Protein AF-A0A2V9JHX6-F1 (afdb_monomer_lite)

pLDDT: mean 89.26, std 12.34, range [39.91, 98.31]

Sequence (165 aa):
MDPQEGGRLARLLVDPLLHQVITFGFHLHSIDLRQHSGVHARAVHALRSTSRDEAGDARGLLGELRAVTRLQQNHEAKAFEAYIVSGASGPGDILSFAWLADLSGIDLTRLMPVPLFESIDSLRNSAEVCRAIWSDESYSRLLDSWGRRQDVMLGYSDSNKDGGM

Foldseek 3Di:
DPPVVVVVCCVVPVVVVVVQCVPCPPLNDADEAEDELVLLVLLVVLVVDPDPVSPVSVVVVLVVLLVVVVCPVVDDLRNYQEYEHPPDQALCSQVSVVVSNVVSVHDCLSYPYAYEQADPNSVVCVVVRVVVNCPDPVNVVSCVSVVVDGHYHYHDDPCDPVPDD

Secondary structure (DSSP, 8-state):
--HHHHHHHIIIIIHHHHHHHHHHTTTSS---EEEEHHHHHHHHHHHHS--TTHHHHHHHHHHHHHHHHHHHHHS-GGG--EEEEET--SHHHHHHHHHHHHHTT--GGGSEEEEEE-SHHHHHHHHHHHHHHHTSHHHHHHHHHTTT----EE----TTTTS--

Structure (mmCIF, N/CA/C/O backbone):
data_AF-A0A2V9JHX6-F1
#
_entry.id   AF-A0A2V9JHX6-F1
#
loop_
_atom_site.group_PDB
_atom_site.id
_atom_site.type_symbol
_atom_site.label_atom_id
_atom_site.label_alt_id
_atom_site.label_comp_id
_atom_site.label_asym_id
_atom_site.label_entity_id
_atom_site.label_seq_id
_atom_site.pdbx_PDB_ins_code
_atom_site.Cartn_x
_atom_site.Cartn_y
_atom_site.Cartn_z
_atom_site.occupancy
_atom_site.B_iso_or_equiv
_atom_site.auth_seq_id
_atom_site.auth_comp_id
_atom_site.auth_asym_id
_atom_site.auth_atom_id
_atom_site.pdbx_PDB_model_num
ATOM 1 N N . MET A 1 1 ? -34.879 4.001 42.481 1.00 57.25 1 MET A N 1
ATOM 2 C CA . MET A 1 1 ? -33.808 4.515 41.607 1.00 57.25 1 MET A CA 1
ATOM 3 C C . MET A 1 1 ? -34.451 4.702 40.249 1.00 57.25 1 MET A C 1
ATOM 5 O O . MET A 1 1 ? -35.018 3.732 39.759 1.00 57.25 1 MET A O 1
ATOM 9 N N . ASP A 1 2 ? -34.527 5.932 39.747 1.00 57.06 2 ASP A N 1
ATOM 10 C CA . ASP A 1 2 ? -35.228 6.216 38.493 1.00 57.06 2 ASP A CA 1
ATOM 11 C C . ASP A 1 2 ? -34.428 5.594 37.331 1.00 57.06 2 ASP A C 1
ATOM 13 O O . ASP A 1 2 ? -33.264 5.957 37.141 1.00 57.06 2 ASP A O 1
ATOM 17 N N . PRO A 1 3 ? -34.998 4.652 36.554 1.00 60.19 3 PRO A N 1
ATOM 18 C CA . PRO A 1 3 ? -34.327 4.062 35.396 1.00 60.19 3 PRO A CA 1
ATOM 19 C C . PRO A 1 3 ? -33.804 5.107 34.393 1.00 60.19 3 PRO A C 1
ATOM 21 O O . PRO A 1 3 ? -32.889 4.820 33.620 1.00 60.19 3 PRO A O 1
ATOM 24 N N . GLN A 1 4 ? -34.353 6.326 34.412 1.00 67.38 4 GLN A N 1
ATOM 25 C CA . GLN A 1 4 ? -33.951 7.423 33.534 1.00 67.38 4 GLN A CA 1
ATOM 26 C C . GLN A 1 4 ? -32.629 8.099 33.944 1.00 67.38 4 GLN A C 1
ATOM 28 O O . GLN A 1 4 ? -31.940 8.648 33.078 1.00 67.38 4 GLN A O 1
ATOM 33 N N . GLU A 1 5 ? -32.210 8.024 35.215 1.00 74.69 5 GLU A N 1
ATOM 34 C CA . GLU A 1 5 ? -30.933 8.606 35.668 1.00 74.69 5 GLU A CA 1
ATOM 35 C C . GLU A 1 5 ? -29.728 7.877 35.063 1.00 74.69 5 GLU A C 1
ATOM 37 O O . GLU A 1 5 ? -28.770 8.515 34.619 1.00 74.69 5 GLU A O 1
ATOM 42 N N . GLY A 1 6 ? -29.807 6.545 34.964 1.00 84.94 6 GLY A N 1
ATOM 43 C CA . GLY A 1 6 ? -28.758 5.723 34.357 1.00 84.94 6 GLY A CA 1
ATOM 44 C C . GLY A 1 6 ? -28.560 6.033 32.873 1.00 84.94 6 GLY A C 1
ATOM 45 O O . GLY A 1 6 ? -27.429 6.205 32.420 1.00 84.94 6 GLY A O 1
ATOM 46 N N . GLY A 1 7 ? -29.657 6.199 32.125 1.00 90.31 7 GLY A N 1
ATOM 47 C CA . GLY A 1 7 ? -29.602 6.570 30.709 1.00 90.31 7 GLY A CA 1
ATOM 48 C C . GLY A 1 7 ? -28.989 7.953 30.475 1.00 90.31 7 GLY A C 1
ATOM 49 O O . GLY A 1 7 ? -28.231 8.140 29.523 1.00 90.31 7 GLY A O 1
ATOM 50 N N . ARG A 1 8 ? -29.260 8.923 31.360 1.00 89.69 8 ARG A N 1
ATOM 51 C CA . ARG A 1 8 ? -28.664 10.265 31.268 1.00 89.69 8 ARG A CA 1
ATOM 52 C C . ARG A 1 8 ? -27.163 10.246 31.561 1.00 89.69 8 ARG A C 1
ATOM 54 O O . ARG A 1 8 ? -26.406 10.895 30.844 1.00 89.69 8 ARG A O 1
ATOM 61 N N . LEU A 1 9 ? -26.732 9.505 32.585 1.00 91.38 9 LEU A N 1
ATOM 62 C CA . LEU A 1 9 ? -25.312 9.364 32.929 1.00 91.38 9 LEU A CA 1
ATOM 63 C C . LEU A 1 9 ? -24.525 8.635 31.834 1.00 91.38 9 LEU A C 1
ATOM 65 O O . LEU A 1 9 ? -23.440 9.087 31.479 1.00 91.38 9 LEU A O 1
ATOM 69 N N . ALA A 1 10 ? -25.086 7.569 31.254 1.00 91.81 10 ALA A N 1
ATOM 70 C CA . ALA A 1 10 ? -24.464 6.859 30.136 1.00 91.81 10 ALA A CA 1
ATOM 71 C C . ALA A 1 10 ? -24.218 7.794 28.939 1.00 91.81 10 ALA A C 1
ATOM 73 O O . ALA A 1 10 ? -23.094 7.884 28.454 1.00 91.81 10 ALA A O 1
ATOM 74 N N . ARG A 1 11 ? -25.222 8.588 28.547 1.00 92.69 11 ARG A N 1
ATOM 75 C CA . ARG A 1 11 ? -25.091 9.553 27.441 1.00 92.69 11 ARG A CA 1
ATOM 76 C C . ARG A 1 11 ? -24.060 10.651 27.687 1.00 92.69 11 ARG A C 1
ATOM 78 O O . ARG A 1 11 ? -23.448 11.143 26.748 1.00 92.69 11 ARG A O 1
ATOM 85 N N . LEU A 1 12 ? -23.892 11.071 28.939 1.00 93.44 12 LEU A N 1
ATOM 86 C CA . LEU A 1 12 ? -22.971 12.153 29.290 1.00 93.44 12 LEU A CA 1
ATOM 87 C C . LEU A 1 12 ? -21.530 11.677 29.481 1.00 93.44 12 LEU A C 1
ATOM 89 O O . LEU A 1 12 ? -20.611 12.445 29.215 1.00 93.44 12 LEU A O 1
ATOM 93 N N . LEU A 1 13 ? -21.328 10.451 29.969 1.00 94.19 13 LEU A N 1
ATOM 94 C CA . LEU A 1 13 ? -20.011 9.977 30.405 1.00 94.19 13 LEU A CA 1
ATOM 95 C C . LEU A 1 13 ? -19.476 8.812 29.570 1.00 94.19 13 LEU A C 1
ATOM 97 O O . LEU A 1 13 ? -18.271 8.730 29.349 1.00 94.19 13 LEU A O 1
ATOM 101 N N . VAL A 1 14 ? -20.350 7.915 29.111 1.00 94.88 14 VAL A N 1
ATOM 102 C CA . VAL A 1 14 ? -19.958 6.685 28.408 1.00 94.88 14 VAL A CA 1
ATOM 103 C C . VAL A 1 14 ? -19.973 6.887 26.898 1.00 94.88 14 VAL A C 1
ATOM 105 O O . VAL A 1 14 ? -18.988 6.550 26.250 1.00 94.88 14 VAL A O 1
ATOM 108 N N . ASP A 1 15 ? -21.027 7.483 26.334 1.00 96.44 15 ASP A N 1
ATOM 109 C CA . ASP A 1 15 ? -21.129 7.694 24.881 1.00 96.44 15 ASP A CA 1
ATOM 110 C C . ASP A 1 15 ? -19.942 8.498 24.308 1.00 96.44 15 ASP A C 1
ATOM 112 O O . ASP A 1 15 ? -19.392 8.081 23.288 1.00 96.44 15 ASP A O 1
ATOM 116 N N . PRO A 1 16 ? -19.452 9.584 24.948 1.00 96.50 16 PRO A N 1
ATOM 117 C CA . PRO A 1 16 ? -18.267 10.290 24.458 1.00 96.50 16 PRO A CA 1
ATOM 118 C C . PRO A 1 16 ? -17.009 9.418 24.461 1.00 96.50 16 PRO A C 1
ATOM 120 O O . PRO A 1 16 ? -16.231 9.464 23.509 1.00 96.50 16 PRO A O 1
ATOM 123 N N . LEU A 1 17 ? -16.828 8.593 25.498 1.00 95.31 17 LEU A N 1
ATOM 124 C CA . LEU A 1 17 ? -15.693 7.679 25.592 1.00 95.31 17 LEU A CA 1
ATOM 125 C C . LEU A 1 17 ? -15.783 6.580 24.525 1.00 95.31 17 LEU A C 1
ATOM 127 O O . LEU A 1 17 ? -14.789 6.272 23.871 1.00 95.31 17 LEU A O 1
ATOM 131 N N . LEU A 1 18 ? -16.977 6.027 24.298 1.00 95.25 18 LEU A N 1
ATOM 132 C CA . LEU A 1 18 ? -17.217 5.061 23.228 1.00 95.25 18 LEU A CA 1
ATOM 133 C C . LEU A 1 18 ? -16.929 5.674 21.859 1.00 95.25 18 LEU A C 1
ATOM 135 O O . LEU A 1 18 ? -16.243 5.047 21.059 1.00 95.25 18 LEU A O 1
ATOM 139 N N . HIS A 1 19 ? -17.377 6.903 21.596 1.00 95.06 19 HIS A N 1
ATOM 140 C CA . HIS A 1 19 ? -17.057 7.597 20.350 1.00 95.06 19 HIS A CA 1
ATOM 141 C C . HIS A 1 19 ? -15.551 7.809 20.178 1.00 95.06 19 HIS A C 1
ATOM 143 O O . HIS A 1 19 ? -15.046 7.611 19.075 1.00 95.06 19 HIS A O 1
ATOM 149 N N . GLN A 1 20 ? -14.820 8.149 21.243 1.00 93.88 20 GLN A N 1
ATOM 150 C CA . GLN A 1 20 ? -13.360 8.263 21.189 1.00 93.88 20 GLN A CA 1
ATOM 151 C C . GLN A 1 20 ? -12.705 6.925 20.837 1.00 93.88 20 GLN A C 1
ATOM 153 O O . GLN A 1 20 ? -11.890 6.879 19.921 1.00 93.88 20 GLN A O 1
ATOM 158 N N . VAL A 1 21 ? -13.093 5.831 21.495 1.00 92.25 21 VAL A N 1
ATOM 159 C CA . VAL A 1 21 ? -12.535 4.497 21.215 1.00 92.25 21 VAL A CA 1
ATOM 160 C C . VAL A 1 21 ? -12.913 4.011 19.812 1.00 92.25 21 VAL A C 1
ATOM 162 O O . VAL A 1 21 ? -12.074 3.451 19.115 1.00 92.25 21 VAL A O 1
ATOM 165 N N . ILE A 1 22 ? -14.144 4.254 19.355 1.00 90.69 22 ILE A N 1
ATOM 166 C CA . ILE A 1 22 ? -14.590 3.893 18.000 1.00 90.69 22 ILE A CA 1
ATOM 167 C C . ILE A 1 22 ? -13.820 4.685 16.936 1.00 90.69 22 ILE A C 1
ATOM 169 O O . ILE A 1 22 ? -13.463 4.120 15.904 1.00 90.69 22 ILE A O 1
ATOM 173 N N . THR A 1 23 ? -13.561 5.971 17.188 1.00 90.06 23 THR A N 1
ATOM 174 C CA . THR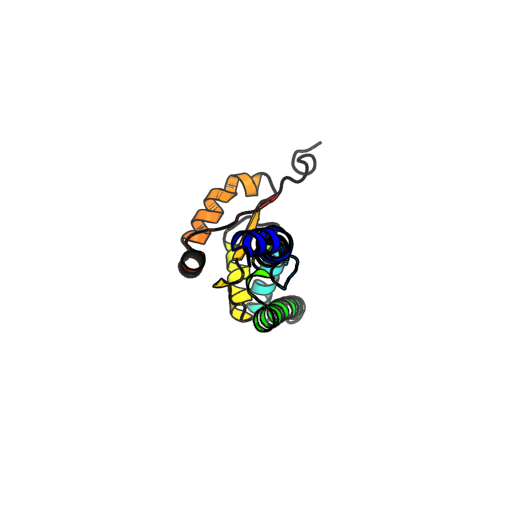 A 1 23 ? -12.908 6.874 16.226 1.00 90.06 23 THR A CA 1
ATOM 175 C C . THR A 1 23 ? -11.399 6.658 16.170 1.00 90.06 23 THR A C 1
ATOM 177 O O . THR A 1 23 ? -10.833 6.580 15.088 1.00 90.06 23 THR A O 1
ATOM 180 N N . PHE A 1 24 ? -10.747 6.563 17.328 1.00 89.50 24 PHE A N 1
ATOM 181 C CA . PHE A 1 24 ? -9.2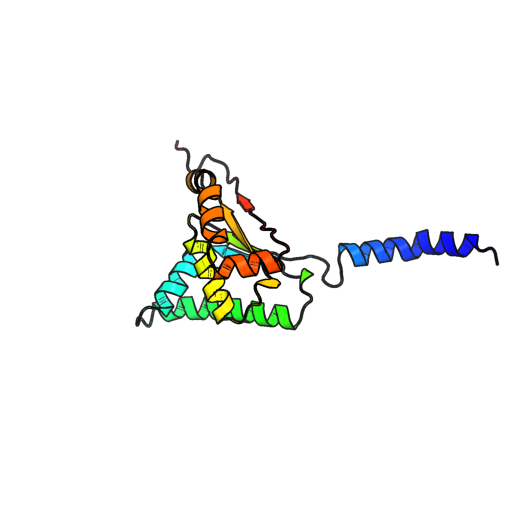87 6.597 17.446 1.00 89.50 24 PHE A CA 1
ATOM 182 C C . PHE A 1 24 ? -8.660 5.228 17.744 1.00 89.50 24 PHE A C 1
ATOM 184 O O . PHE A 1 24 ? -7.437 5.070 17.688 1.00 89.50 24 PHE A O 1
ATOM 191 N N . GLY A 1 25 ? -9.476 4.235 18.113 1.00 88.12 25 GLY A N 1
ATOM 192 C CA . GLY A 1 25 ? -8.992 2.963 18.640 1.00 88.12 25 GLY A CA 1
ATOM 193 C C . GLY A 1 25 ? -8.000 3.160 19.790 1.00 88.12 25 GLY A C 1
ATOM 194 O O . GLY A 1 25 ? -8.065 4.133 20.542 1.00 88.12 25 GLY A O 1
ATOM 195 N N . PHE A 1 26 ? -7.036 2.246 19.888 1.00 87.38 26 PHE A N 1
ATOM 196 C CA . PHE A 1 26 ? -5.884 2.365 20.791 1.00 87.38 26 PHE A CA 1
ATOM 197 C C . PHE A 1 26 ? -4.598 2.805 20.072 1.00 87.38 26 PHE A C 1
ATOM 199 O O . PHE A 1 26 ? -3.508 2.697 20.627 1.00 87.38 26 PHE A O 1
ATOM 206 N N . HIS A 1 27 ? -4.720 3.296 18.837 1.00 84.50 27 HIS A N 1
ATOM 207 C CA . HIS A 1 27 ? -3.604 3.764 18.008 1.00 84.50 27 HIS A CA 1
ATOM 208 C C . HIS A 1 27 ? -3.609 5.289 17.811 1.00 84.50 27 HIS A C 1
ATOM 210 O O . HIS A 1 27 ? -2.613 5.844 17.357 1.00 84.50 27 HIS A O 1
ATOM 216 N N . LEU A 1 28 ? -4.686 5.971 18.223 1.00 86.56 28 LEU A N 1
ATOM 217 C CA . LEU A 1 28 ? -4.934 7.410 18.103 1.00 86.56 28 LEU A CA 1
ATOM 218 C C . LEU A 1 28 ? -5.073 7.897 16.653 1.00 86.56 28 LEU A C 1
ATOM 220 O O . LEU A 1 28 ? -6.073 8.518 16.324 1.00 86.56 28 LEU A O 1
ATOM 224 N N . HIS A 1 29 ? -4.092 7.623 15.797 1.00 85.06 29 HIS A N 1
ATOM 225 C CA . HIS A 1 29 ? -4.105 7.955 14.375 1.00 85.06 29 HIS A CA 1
ATOM 226 C C . HIS A 1 29 ? -3.585 6.767 13.571 1.00 85.06 29 HIS A C 1
ATOM 228 O O . HIS A 1 29 ? -2.650 6.087 14.000 1.00 85.06 29 HIS A O 1
ATOM 234 N N . SER A 1 30 ? -4.166 6.540 12.400 1.00 86.56 30 SER A N 1
ATOM 235 C CA . SER A 1 30 ? -3.574 5.675 11.381 1.00 86.56 30 SER A CA 1
ATOM 236 C C . SER A 1 30 ? -2.457 6.434 10.666 1.00 86.56 30 SER A C 1
ATOM 238 O O . SER A 1 30 ? -2.531 7.656 10.509 1.00 86.56 30 SER A O 1
ATOM 240 N N . ILE A 1 31 ? -1.412 5.725 10.250 1.00 89.75 31 ILE A N 1
ATOM 241 C CA . ILE A 1 31 ? -0.304 6.301 9.488 1.00 89.75 31 ILE A CA 1
ATOM 242 C C . ILE A 1 31 ? -0.151 5.578 8.154 1.00 89.75 31 ILE A C 1
ATOM 244 O O . ILE A 1 31 ? -0.068 4.350 8.094 1.00 89.75 31 ILE A O 1
ATOM 248 N N . ASP A 1 32 ? -0.062 6.370 7.091 1.00 92.62 32 ASP A N 1
ATOM 249 C CA . ASP A 1 32 ? 0.212 5.873 5.750 1.00 92.62 32 ASP A CA 1
ATOM 250 C C . ASP A 1 32 ? 1.721 5.830 5.519 1.00 92.62 32 ASP A C 1
ATOM 252 O O . ASP A 1 32 ? 2.449 6.800 5.763 1.00 92.62 32 ASP A O 1
ATOM 256 N N . LEU A 1 33 ? 2.206 4.698 5.019 1.00 94.56 33 LEU A N 1
ATOM 257 C CA . LEU A 1 33 ? 3.590 4.560 4.580 1.00 94.56 33 LEU A CA 1
ATOM 258 C C . LEU A 1 33 ? 3.697 5.063 3.142 1.00 94.56 33 LEU A C 1
ATOM 260 O O . LEU A 1 33 ? 2.795 4.830 2.348 1.00 94.56 33 LEU A O 1
ATOM 264 N N . ARG A 1 34 ? 4.792 5.733 2.770 1.00 96.31 34 ARG A N 1
ATOM 265 C CA . ARG A 1 34 ? 4.985 6.229 1.398 1.00 96.31 34 ARG A CA 1
ATOM 266 C C . ARG A 1 34 ? 6.399 5.977 0.903 1.00 96.31 34 ARG A C 1
ATOM 268 O O . ARG A 1 34 ? 7.360 6.258 1.615 1.00 96.31 34 ARG A O 1
ATOM 275 N N . GLN A 1 35 ? 6.519 5.528 -0.345 1.00 97.12 35 GLN A N 1
ATOM 276 C CA . GLN A 1 35 ? 7.799 5.430 -1.045 1.00 97.12 35 GLN A CA 1
ATOM 277 C C . GLN A 1 35 ? 7.633 5.612 -2.557 1.00 97.12 35 GLN A C 1
ATOM 279 O O . GLN A 1 35 ? 6.586 5.309 -3.127 1.00 97.12 35 GLN A O 1
ATOM 284 N N . HIS A 1 36 ? 8.688 6.088 -3.216 1.00 97.12 36 HIS A N 1
ATOM 285 C CA . HIS A 1 36 ? 8.728 6.260 -4.662 1.00 97.12 36 HIS A CA 1
ATOM 286 C C . HIS A 1 36 ? 8.939 4.926 -5.397 1.00 97.12 36 HIS A C 1
ATOM 288 O O . HIS A 1 36 ? 9.870 4.183 -5.084 1.00 97.12 36 HIS A O 1
ATOM 294 N N . SER A 1 37 ? 8.143 4.674 -6.440 1.00 97.44 37 SER A N 1
ATOM 295 C CA . SER A 1 37 ? 8.151 3.469 -7.292 1.00 97.44 37 SER A CA 1
ATOM 296 C C . SER A 1 37 ? 9.547 3.073 -7.787 1.00 97.44 37 SER A C 1
ATOM 298 O O . SER A 1 37 ? 9.969 1.921 -7.692 1.00 97.44 37 SER A O 1
ATOM 300 N N . GLY A 1 38 ? 10.325 4.057 -8.245 1.00 96.12 38 GLY A N 1
ATOM 301 C CA . GLY A 1 38 ? 11.713 3.867 -8.671 1.00 96.12 38 GLY A CA 1
ATOM 302 C C . GLY A 1 38 ? 12.635 3.211 -7.628 1.00 96.12 38 GLY A C 1
ATOM 303 O O . GLY A 1 38 ? 13.600 2.557 -8.017 1.00 96.12 38 GLY A O 1
ATOM 304 N N . VAL A 1 39 ? 12.360 3.340 -6.324 1.00 96.25 39 VAL A N 1
ATOM 305 C CA . VAL A 1 39 ? 13.111 2.630 -5.270 1.00 96.25 39 VAL A CA 1
ATOM 306 C C . VAL A 1 39 ? 12.801 1.133 -5.311 1.00 96.25 39 VAL A C 1
ATOM 308 O O . VAL A 1 39 ? 13.721 0.317 -5.264 1.00 96.25 39 VAL A O 1
ATOM 311 N N . HIS A 1 40 ? 11.527 0.764 -5.476 1.00 96.75 40 HIS A N 1
ATOM 312 C CA . HIS A 1 40 ? 11.108 -0.632 -5.637 1.00 96.75 40 HIS A CA 1
ATOM 313 C C . HIS A 1 40 ? 11.712 -1.233 -6.905 1.00 96.75 40 HIS A C 1
ATOM 315 O O . HIS A 1 40 ? 12.319 -2.299 -6.844 1.00 96.75 40 HIS A O 1
ATOM 321 N N . ALA A 1 41 ? 11.628 -0.522 -8.032 1.00 94.31 41 ALA A N 1
ATOM 322 C CA . ALA A 1 41 ? 12.172 -0.982 -9.308 1.00 94.31 41 ALA A CA 1
ATOM 323 C C . ALA A 1 41 ? 13.681 -1.273 -9.226 1.00 94.31 41 ALA A C 1
ATOM 325 O O . ALA A 1 41 ? 14.134 -2.332 -9.669 1.00 94.31 41 ALA A O 1
ATOM 326 N N . ARG A 1 42 ? 14.458 -0.377 -8.598 1.00 93.81 42 ARG A N 1
ATOM 327 C CA . ARG A 1 42 ? 15.895 -0.599 -8.368 1.00 93.81 42 ARG A CA 1
ATOM 328 C C . ARG A 1 42 ? 16.155 -1.798 -7.464 1.00 93.81 42 ARG A C 1
ATOM 330 O O . ARG A 1 42 ? 17.029 -2.598 -7.778 1.00 93.81 42 ARG A O 1
ATOM 337 N N . ALA A 1 43 ? 15.385 -1.970 -6.390 1.00 94.12 43 ALA A N 1
ATOM 338 C CA . ALA A 1 43 ? 15.541 -3.121 -5.504 1.00 94.12 43 ALA A CA 1
ATOM 339 C C . ALA A 1 43 ? 15.230 -4.453 -6.211 1.00 94.12 43 ALA A C 1
ATOM 341 O O . ALA A 1 43 ? 15.970 -5.421 -6.044 1.00 94.12 43 ALA A O 1
ATOM 342 N N . VAL A 1 44 ? 14.184 -4.503 -7.045 1.00 93.62 44 VAL A N 1
ATOM 343 C CA . VAL A 1 44 ? 13.879 -5.685 -7.870 1.00 93.62 44 VAL A CA 1
ATOM 344 C C . VAL A 1 44 ? 15.010 -5.970 -8.856 1.00 93.62 44 VAL A C 1
ATOM 346 O O . VAL A 1 44 ? 15.420 -7.124 -8.993 1.00 93.62 44 VAL A O 1
ATOM 349 N N . HIS A 1 45 ? 15.531 -4.941 -9.530 1.00 92.12 45 HIS A N 1
ATOM 350 C CA . HIS A 1 45 ? 16.649 -5.095 -10.460 1.00 92.12 45 HIS A CA 1
ATOM 351 C C . HIS A 1 45 ? 17.891 -5.648 -9.755 1.00 92.12 45 HIS A C 1
ATOM 353 O O . HIS A 1 45 ? 18.429 -6.675 -10.168 1.00 92.12 45 HIS A O 1
ATOM 359 N N . ALA A 1 46 ? 18.265 -5.037 -8.633 1.00 91.44 46 ALA A N 1
ATOM 360 C CA . ALA A 1 46 ? 19.399 -5.437 -7.817 1.00 91.44 46 ALA A CA 1
ATOM 361 C C . ALA A 1 46 ? 19.313 -6.904 -7.370 1.00 91.44 46 ALA A C 1
ATOM 363 O O . ALA A 1 46 ? 20.296 -7.629 -7.490 1.00 91.44 46 ALA A O 1
ATOM 364 N N . LEU A 1 47 ? 18.137 -7.359 -6.912 1.00 90.00 47 LEU A N 1
ATOM 365 C CA . LEU A 1 47 ? 17.903 -8.748 -6.486 1.00 90.00 47 LEU A CA 1
ATOM 366 C C . LEU A 1 47 ? 17.998 -9.764 -7.631 1.00 90.00 47 LEU A C 1
ATOM 368 O O . LEU A 1 47 ? 18.274 -10.937 -7.385 1.00 90.00 47 LEU A O 1
ATOM 372 N N . ARG A 1 48 ? 17.748 -9.332 -8.871 1.00 87.12 48 ARG A N 1
ATOM 373 C CA . ARG A 1 48 ? 17.892 -10.164 -10.076 1.00 87.12 48 ARG A CA 1
ATOM 374 C C . ARG A 1 48 ? 19.303 -10.111 -10.662 1.00 87.12 48 ARG A C 1
ATOM 376 O O . ARG A 1 48 ? 19.667 -10.998 -11.430 1.00 87.12 48 ARG A O 1
ATOM 383 N N . SER A 1 49 ? 20.077 -9.081 -10.329 1.00 83.62 49 SER A N 1
ATOM 384 C CA . SER A 1 49 ? 21.457 -8.903 -10.773 1.00 83.62 49 SER A CA 1
ATOM 385 C C . SER A 1 49 ? 22.450 -9.677 -9.889 1.00 83.62 49 SER A C 1
ATOM 387 O O . SER A 1 49 ? 22.175 -9.992 -8.733 1.00 83.62 49 SER A O 1
ATOM 389 N N . THR A 1 50 ? 23.658 -9.919 -10.403 1.00 73.31 50 THR A N 1
ATOM 390 C CA . THR A 1 50 ? 24.793 -10.447 -9.616 1.00 73.31 50 THR A CA 1
ATO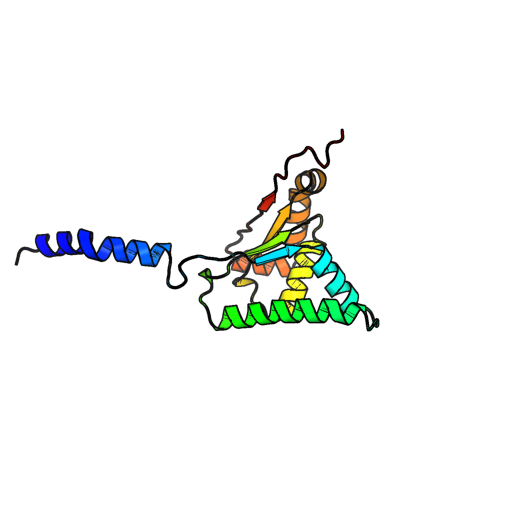M 391 C C . THR A 1 50 ? 25.694 -9.320 -9.069 1.00 73.31 50 THR A C 1
ATOM 393 O O . THR A 1 50 ? 26.778 -9.587 -8.544 1.00 73.31 50 THR A O 1
ATOM 396 N N . SER A 1 51 ? 25.293 -8.048 -9.211 1.00 73.56 51 SER A N 1
ATOM 397 C CA . SER A 1 51 ? 26.105 -6.885 -8.827 1.00 73.56 51 SER A CA 1
ATOM 398 C C . SER A 1 51 ? 26.094 -6.659 -7.311 1.00 73.56 51 SER A C 1
ATOM 400 O O . SER A 1 51 ? 25.043 -6.668 -6.672 1.00 73.56 51 SER A O 1
ATOM 402 N N . ARG A 1 52 ? 27.273 -6.445 -6.706 1.00 68.88 52 ARG A N 1
ATOM 403 C CA . ARG A 1 52 ? 27.398 -6.229 -5.249 1.00 68.88 52 ARG A CA 1
ATOM 404 C C . ARG A 1 52 ? 27.010 -4.819 -4.809 1.00 68.88 52 ARG A C 1
ATOM 406 O O . ARG A 1 52 ? 26.540 -4.679 -3.683 1.00 68.88 52 ARG A O 1
ATOM 413 N N . ASP A 1 53 ? 27.188 -3.820 -5.669 1.00 68.19 53 ASP A N 1
ATOM 414 C CA . ASP A 1 53 ? 26.927 -2.417 -5.322 1.00 68.19 53 ASP A CA 1
ATOM 415 C C . ASP A 1 53 ? 25.418 -2.138 -5.263 1.00 68.19 53 ASP A C 1
ATOM 417 O O . ASP A 1 53 ? 24.929 -1.535 -4.312 1.00 68.19 53 ASP A O 1
ATOM 421 N N . GLU A 1 54 ? 24.647 -2.703 -6.194 1.00 69.56 54 GLU A N 1
ATOM 422 C CA . GLU A 1 54 ? 23.181 -2.584 -6.211 1.00 69.56 54 GLU A CA 1
ATOM 423 C C . GLU A 1 54 ? 22.508 -3.365 -5.068 1.00 69.56 54 GLU A C 1
ATOM 425 O O . GLU A 1 54 ? 21.417 -3.023 -4.606 1.00 69.56 54 GLU A O 1
ATOM 430 N N . ALA A 1 55 ? 23.183 -4.393 -4.543 1.00 75.56 55 ALA A N 1
ATOM 431 C CA . ALA A 1 55 ? 22.683 -5.181 -3.422 1.00 75.56 55 ALA A CA 1
ATOM 432 C C . ALA A 1 55 ? 22.567 -4.369 -2.117 1.00 75.56 55 ALA A C 1
ATOM 434 O O . ALA A 1 55 ? 21.824 -4.778 -1.222 1.00 75.56 55 ALA A O 1
ATOM 435 N N . GLY A 1 56 ? 23.286 -3.246 -1.983 1.00 80.75 56 GLY A N 1
ATOM 436 C CA . GLY A 1 56 ? 23.193 -2.354 -0.823 1.00 80.75 56 GLY A CA 1
ATOM 437 C C . GLY A 1 56 ? 21.806 -1.723 -0.688 1.00 80.75 56 GLY A C 1
ATOM 438 O O . GLY A 1 56 ? 21.150 -1.893 0.342 1.00 80.75 56 GLY A O 1
ATOM 439 N N . ASP A 1 57 ? 21.330 -1.086 -1.757 1.00 80.00 57 ASP A N 1
ATOM 440 C CA . ASP A 1 57 ? 20.030 -0.405 -1.801 1.00 80.00 57 ASP A CA 1
ATOM 441 C C . ASP A 1 57 ? 18.869 -1.382 -1.577 1.00 80.00 57 ASP A C 1
ATOM 443 O O . ASP A 1 57 ? 17.967 -1.123 -0.776 1.00 80.00 57 ASP A O 1
ATOM 447 N N . ALA A 1 58 ? 18.922 -2.557 -2.213 1.00 88.75 58 ALA A N 1
ATOM 448 C CA . ALA A 1 58 ? 17.913 -3.597 -2.018 1.00 88.75 58 ALA A CA 1
ATOM 449 C C . ALA A 1 58 ? 17.870 -4.106 -0.570 1.00 88.75 58 ALA A C 1
ATOM 451 O O . ALA A 1 58 ? 16.791 -4.310 -0.011 1.00 88.75 58 ALA A O 1
ATOM 452 N N . ARG A 1 59 ? 19.032 -4.296 0.071 1.00 90.31 59 ARG A N 1
ATOM 453 C CA . ARG A 1 59 ? 19.094 -4.708 1.483 1.00 90.31 59 ARG A CA 1
ATOM 454 C C . ARG A 1 59 ? 18.503 -3.655 2.411 1.00 90.31 59 ARG A C 1
ATOM 456 O O . ARG A 1 59 ? 17.838 -4.046 3.370 1.00 90.31 59 ARG A O 1
ATOM 463 N N . GLY A 1 60 ? 18.738 -2.371 2.128 1.00 92.00 60 GLY A N 1
ATOM 464 C CA . GLY A 1 60 ? 18.154 -1.253 2.867 1.00 92.00 60 GLY A CA 1
ATOM 465 C C . GLY A 1 60 ? 16.629 -1.309 2.840 1.00 92.00 60 GLY A C 1
ATOM 466 O O . GLY A 1 60 ? 16.003 -1.459 3.889 1.00 92.00 60 GLY A O 1
ATOM 467 N N . LEU A 1 6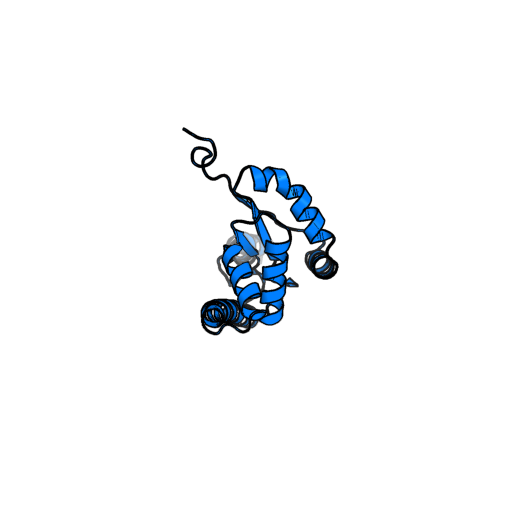1 ? 16.046 -1.336 1.638 1.00 94.94 61 LEU A N 1
ATOM 468 C CA . LEU A 1 61 ? 14.595 -1.406 1.463 1.00 94.94 61 LEU A CA 1
ATOM 469 C C . LEU A 1 61 ? 13.983 -2.664 2.101 1.00 94.94 61 LEU A C 1
ATOM 471 O O . LEU A 1 61 ? 12.994 -2.573 2.819 1.00 94.94 61 LEU A O 1
ATOM 475 N N . LEU A 1 62 ? 14.575 -3.847 1.906 1.00 95.75 62 LEU A N 1
ATOM 476 C CA . LEU A 1 62 ? 14.093 -5.070 2.566 1.00 95.75 62 LEU A CA 1
ATOM 477 C C . LEU A 1 62 ? 14.220 -4.988 4.098 1.00 95.75 62 LEU A C 1
ATOM 479 O O . LEU A 1 62 ? 13.484 -5.645 4.832 1.00 95.75 62 LEU A O 1
ATOM 483 N N . GLY A 1 63 ? 15.187 -4.226 4.613 1.00 96.31 63 GLY A N 1
ATOM 484 C CA . GLY A 1 63 ? 15.287 -3.890 6.032 1.00 96.31 63 GLY A CA 1
ATOM 485 C C . GLY A 1 63 ? 14.087 -3.073 6.513 1.00 96.31 63 GLY A C 1
ATOM 486 O O . GLY A 1 63 ? 13.473 -3.443 7.513 1.00 96.31 63 GLY A O 1
ATOM 487 N N . GLU A 1 64 ? 13.721 -2.026 5.773 1.00 95.31 64 GLU A N 1
ATOM 488 C CA . GLU A 1 64 ? 12.543 -1.190 6.044 1.00 95.31 64 GLU A CA 1
ATOM 489 C C . GLU A 1 64 ? 11.246 -2.006 5.987 1.00 95.31 64 GLU A C 1
ATOM 491 O O . GLU A 1 64 ? 10.462 -1.988 6.933 1.00 95.31 64 GLU A O 1
ATOM 496 N N . LEU A 1 65 ? 11.047 -2.802 4.934 1.00 96.81 65 LEU A N 1
ATOM 497 C CA . LEU A 1 65 ? 9.854 -3.640 4.788 1.00 96.81 65 LEU A CA 1
ATOM 498 C C . LEU A 1 65 ? 9.750 -4.694 5.901 1.00 96.81 65 LEU A C 1
ATOM 500 O O . LEU A 1 65 ? 8.672 -4.921 6.441 1.00 96.81 65 LEU A O 1
ATOM 504 N N . ARG A 1 66 ? 10.869 -5.276 6.350 1.00 96.56 66 ARG A N 1
ATOM 505 C CA . ARG A 1 66 ? 10.866 -6.157 7.533 1.00 96.56 66 ARG A CA 1
ATOM 506 C C . ARG A 1 66 ? 10.553 -5.418 8.832 1.00 96.56 66 ARG A C 1
ATOM 508 O O . ARG A 1 66 ? 10.019 -6.032 9.756 1.00 96.56 66 ARG A O 1
ATOM 515 N N . ALA A 1 67 ? 10.879 -4.131 8.939 1.00 94.62 67 ALA A N 1
ATOM 516 C CA . ALA A 1 67 ? 10.429 -3.322 10.067 1.00 94.62 67 ALA A CA 1
ATOM 517 C C . ALA A 1 67 ? 8.901 -3.160 10.041 1.00 94.62 67 ALA A C 1
ATOM 519 O O . ALA A 1 67 ? 8.273 -3.305 11.087 1.00 94.62 67 ALA A O 1
ATO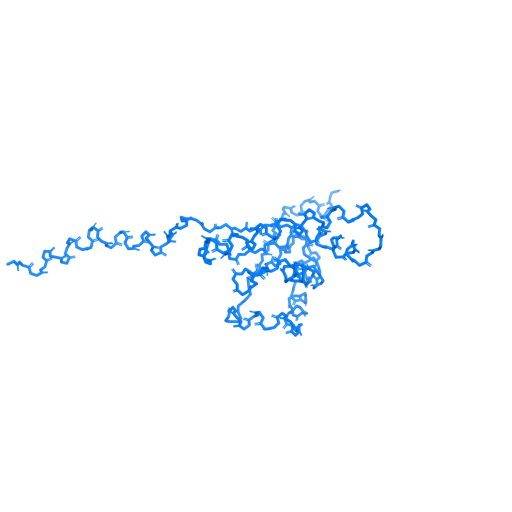M 520 N N . VAL A 1 68 ? 8.297 -2.987 8.859 1.00 94.06 68 VAL A N 1
ATOM 521 C CA . VAL A 1 68 ? 6.831 -2.984 8.690 1.00 94.06 68 VAL A CA 1
ATOM 522 C C . VAL A 1 68 ? 6.217 -4.318 9.122 1.00 94.06 68 VAL A C 1
ATOM 524 O O . VAL A 1 68 ? 5.259 -4.320 9.891 1.00 94.06 68 VAL A O 1
ATOM 527 N N . THR A 1 69 ? 6.810 -5.454 8.747 1.00 95.06 69 THR A N 1
ATOM 528 C CA . THR A 1 69 ? 6.364 -6.779 9.219 1.00 95.06 69 THR A CA 1
ATOM 529 C C . THR A 1 69 ? 6.354 -6.870 10.749 1.00 95.06 69 THR A C 1
ATOM 531 O O . THR A 1 69 ? 5.397 -7.359 11.347 1.00 95.06 69 THR A O 1
ATOM 534 N N . ARG A 1 70 ? 7.394 -6.352 11.419 1.00 93.62 70 ARG A N 1
ATOM 535 C CA . ARG A 1 70 ? 7.447 -6.307 12.893 1.00 93.62 70 ARG A CA 1
ATOM 536 C C . ARG A 1 70 ? 6.374 -5.389 13.480 1.00 93.62 70 ARG A C 1
ATOM 538 O O . ARG A 1 70 ? 5.833 -5.699 14.537 1.00 93.62 70 ARG A O 1
ATOM 545 N N . LEU A 1 71 ? 6.049 -4.282 12.813 1.00 89.88 71 LEU A N 1
ATOM 546 C CA . LEU A 1 71 ? 4.952 -3.408 13.232 1.00 89.88 71 LEU A CA 1
ATOM 547 C C . LEU A 1 71 ? 3.602 -4.130 13.128 1.00 89.88 71 LEU A C 1
ATOM 549 O O . LEU A 1 71 ? 2.832 -4.096 14.083 1.00 89.88 71 LEU A O 1
ATOM 553 N N . GLN A 1 72 ? 3.346 -4.870 12.043 1.00 90.69 72 GLN A N 1
ATOM 554 C CA . GLN A 1 72 ? 2.114 -5.656 11.886 1.00 90.69 72 GLN A CA 1
ATOM 555 C C . GLN A 1 72 ? 1.937 -6.745 12.961 1.00 90.69 72 GLN A C 1
ATOM 557 O O . GLN A 1 72 ? 0.801 -7.116 13.268 1.00 90.69 72 GLN A O 1
ATOM 562 N N . GLN A 1 73 ? 3.035 -7.261 13.524 1.00 90.00 73 GLN A N 1
ATOM 563 C CA . GLN A 1 73 ? 3.019 -8.252 14.609 1.00 90.00 73 GLN A CA 1
ATOM 564 C C . GLN A 1 73 ? 2.699 -7.636 15.977 1.00 90.00 73 GLN A C 1
ATOM 566 O O . GLN A 1 73 ? 2.093 -8.297 16.815 1.00 90.00 73 GLN A O 1
ATOM 571 N N . ASN A 1 74 ? 3.101 -6.383 16.200 1.00 87.06 74 ASN A N 1
ATOM 572 C CA . ASN A 1 74 ? 2.995 -5.717 17.501 1.00 87.06 74 ASN A CA 1
ATOM 573 C C . ASN A 1 74 ? 1.811 -4.744 17.601 1.00 87.06 74 ASN A C 1
ATOM 575 O O . ASN A 1 74 ? 1.501 -4.277 18.696 1.00 87.06 74 ASN A O 1
ATOM 579 N N . HIS A 1 75 ? 1.160 -4.425 16.479 1.00 83.81 75 HIS A N 1
ATOM 580 C CA . HIS A 1 75 ? 0.081 -3.444 16.407 1.00 83.81 75 HIS A CA 1
ATOM 581 C C . HIS A 1 75 ? -1.158 -3.985 15.682 1.00 83.81 75 HIS A C 1
ATOM 583 O O . HIS A 1 75 ? -1.089 -4.869 14.822 1.00 83.81 75 HIS A O 1
ATOM 589 N N . GLU A 1 76 ? -2.316 -3.418 16.027 1.00 78.62 76 GLU A N 1
ATOM 590 C CA . GLU A 1 76 ? -3.582 -3.684 15.344 1.00 78.62 76 GLU A CA 1
ATOM 591 C C . GLU A 1 76 ? -3.522 -3.252 13.871 1.00 78.62 76 GLU A C 1
ATOM 593 O O . GLU A 1 76 ? -2.818 -2.309 13.514 1.00 78.62 76 GLU A O 1
ATOM 598 N N . ALA A 1 77 ? -4.293 -3.922 13.005 1.00 72.25 77 ALA A N 1
ATOM 599 C CA . ALA A 1 77 ? -4.313 -3.647 11.562 1.00 72.25 77 ALA A CA 1
ATOM 600 C C . ALA A 1 77 ? -4.629 -2.178 11.227 1.00 72.25 77 ALA A C 1
ATOM 602 O O . ALA A 1 77 ? -4.004 -1.611 10.341 1.00 72.25 77 ALA A O 1
ATOM 603 N N . LYS A 1 78 ? -5.517 -1.542 12.003 1.00 78.00 78 LYS A N 1
ATOM 604 C CA . LYS A 1 78 ? -5.969 -0.161 11.771 1.00 78.00 78 LYS A CA 1
ATOM 605 C C . LYS A 1 78 ? -4.881 0.906 11.918 1.00 78.00 78 LYS A C 1
ATOM 607 O O . LYS A 1 78 ? -5.080 2.038 11.494 1.00 78.00 78 LYS A O 1
ATOM 612 N N . ALA A 1 79 ? -3.743 0.577 12.528 1.00 82.06 79 ALA A N 1
ATOM 613 C CA . ALA A 1 79 ? -2.665 1.542 12.701 1.00 82.06 79 ALA A CA 1
ATOM 614 C C . ALA A 1 79 ? -1.915 1.836 11.384 1.00 82.06 79 ALA A C 1
ATOM 616 O O . ALA A 1 79 ? -1.392 2.936 11.234 1.00 82.06 79 ALA A O 1
ATOM 617 N N . PHE A 1 80 ? -1.878 0.887 10.436 1.00 85.00 80 PHE A N 1
ATOM 618 C CA . PHE A 1 80 ? -1.104 0.982 9.190 1.00 85.00 80 PHE A CA 1
ATOM 619 C C . PHE A 1 80 ? -1.844 0.258 8.057 1.00 85.00 80 PHE A C 1
ATOM 621 O O . PHE A 1 80 ? -1.621 -0.932 7.836 1.00 85.00 80 PHE A O 1
ATOM 628 N N . GLU A 1 81 ? -2.736 0.955 7.355 1.00 89.81 81 GLU A N 1
ATOM 629 C CA . GLU A 1 81 ? -3.633 0.325 6.370 1.00 89.81 81 GLU A CA 1
ATOM 630 C C . GLU A 1 81 ? -3.196 0.553 4.918 1.00 89.81 81 GLU A C 1
ATOM 632 O O . GLU A 1 81 ? -3.518 -0.260 4.050 1.00 89.81 81 GLU A O 1
ATOM 637 N N . ALA A 1 82 ? -2.418 1.608 4.647 1.00 95.12 82 ALA A N 1
ATOM 638 C CA . ALA A 1 82 ? -2.006 1.976 3.298 1.00 95.12 82 ALA A CA 1
ATOM 639 C C . ALA A 1 82 ? -0.485 2.114 3.142 1.00 95.12 82 ALA A C 1
ATOM 641 O O . ALA A 1 82 ? 0.221 2.692 3.974 1.00 95.12 82 ALA A O 1
ATOM 642 N N . TYR A 1 83 ? 0.007 1.618 2.008 1.00 97.38 83 TYR A N 1
ATOM 643 C CA . TYR A 1 83 ? 1.341 1.892 1.493 1.00 97.38 83 TYR A CA 1
ATOM 644 C C . TYR A 1 83 ? 1.223 2.626 0.156 1.00 97.38 83 TYR A C 1
ATOM 646 O O . TYR A 1 83 ? 0.922 2.036 -0.880 1.00 97.38 83 TYR A O 1
ATOM 654 N N . ILE A 1 84 ? 1.466 3.928 0.176 1.00 98.12 84 ILE A N 1
ATOM 655 C CA . ILE A 1 84 ? 1.403 4.819 -0.974 1.00 98.12 84 ILE A CA 1
ATOM 656 C C . ILE A 1 84 ? 2.648 4.622 -1.845 1.00 98.12 84 ILE A C 1
ATOM 658 O O . ILE A 1 84 ? 3.779 4.893 -1.430 1.00 98.12 84 ILE A O 1
ATOM 662 N N . VAL A 1 85 ? 2.428 4.206 -3.090 1.00 98.12 85 VAL A N 1
ATOM 663 C CA . VAL A 1 85 ? 3.464 4.095 -4.121 1.00 98.12 85 VAL A CA 1
ATOM 664 C C . VAL A 1 85 ? 3.426 5.356 -4.980 1.00 98.12 85 VAL A C 1
ATOM 666 O O . VAL A 1 85 ? 2.605 5.476 -5.889 1.00 98.12 85 VAL A O 1
ATOM 669 N N . SER A 1 86 ? 4.293 6.322 -4.665 1.00 97.50 86 SER A N 1
ATOM 670 C CA . SER A 1 86 ? 4.401 7.583 -5.413 1.00 97.50 86 SER A CA 1
ATOM 671 C C . SER A 1 86 ? 5.192 7.430 -6.705 1.00 97.50 86 SER A C 1
ATOM 673 O O . SER A 1 86 ? 6.023 6.528 -6.817 1.00 97.50 86 SER A O 1
ATOM 675 N N . GLY A 1 87 ? 4.968 8.323 -7.671 1.00 95.25 87 GLY A N 1
ATOM 676 C CA . GLY A 1 87 ? 5.539 8.184 -9.011 1.00 95.25 87 GLY A CA 1
ATOM 677 C C . GLY A 1 87 ? 5.036 6.938 -9.750 1.00 95.25 87 GLY A C 1
ATOM 678 O O . GLY A 1 87 ? 5.783 6.355 -10.537 1.00 95.25 87 GLY A O 1
ATOM 679 N N . ALA A 1 88 ? 3.811 6.482 -9.464 1.00 96.75 88 ALA A N 1
ATOM 680 C CA . ALA A 1 88 ? 3.211 5.359 -10.176 1.00 96.75 88 ALA A CA 1
ATOM 681 C C . ALA A 1 88 ? 2.861 5.776 -11.613 1.00 96.75 88 ALA A C 1
ATOM 683 O O . ALA A 1 88 ? 2.213 6.797 -11.842 1.00 96.75 88 ALA A O 1
ATOM 684 N N . SER A 1 89 ? 3.287 4.976 -12.587 1.00 95.56 89 SER A N 1
ATOM 685 C CA . SER A 1 89 ? 3.100 5.239 -14.020 1.00 95.56 89 SER A CA 1
ATOM 686 C C . SER A 1 89 ? 2.711 3.992 -14.819 1.00 95.56 89 SER A C 1
ATOM 688 O O . SER A 1 89 ? 2.121 4.112 -15.896 1.00 95.56 89 SER A O 1
ATOM 690 N N . GLY A 1 90 ? 2.974 2.798 -14.277 1.00 96.75 90 GLY A N 1
ATOM 691 C CA . GLY A 1 90 ? 2.609 1.521 -14.880 1.00 96.75 90 GLY A CA 1
ATOM 692 C C . GLY A 1 90 ? 2.288 0.432 -13.848 1.00 96.75 90 GLY A C 1
ATOM 693 O O . GLY A 1 90 ? 2.559 0.590 -12.657 1.00 96.75 90 GLY A O 1
ATOM 694 N N . PRO A 1 91 ? 1.738 -0.718 -14.285 1.00 97.25 91 PRO A N 1
ATOM 695 C CA . PRO A 1 91 ? 1.373 -1.815 -13.383 1.00 97.25 91 PRO A CA 1
ATOM 696 C C . PRO A 1 91 ? 2.584 -2.402 -12.646 1.00 97.25 91 PRO A C 1
ATOM 698 O O . PRO A 1 91 ? 2.474 -2.825 -11.496 1.00 97.25 91 PRO A O 1
ATOM 701 N N . GLY A 1 92 ? 3.757 -2.378 -13.288 1.00 97.06 92 GLY A N 1
ATOM 702 C CA . GLY A 1 92 ? 5.005 -2.872 -12.711 1.00 97.06 92 GLY A CA 1
ATOM 703 C C . GLY A 1 92 ? 5.416 -2.155 -11.424 1.00 97.06 92 GLY A C 1
ATOM 704 O O . GLY A 1 92 ? 6.055 -2.784 -10.586 1.00 97.06 92 GLY A O 1
ATOM 705 N N . ASP A 1 93 ? 5.016 -0.897 -11.225 1.00 97.75 93 ASP A N 1
ATOM 706 C CA . ASP A 1 93 ? 5.350 -0.130 -10.019 1.00 97.75 93 ASP A CA 1
ATOM 707 C C . ASP A 1 93 ? 4.699 -0.750 -8.773 1.00 97.75 93 ASP A C 1
ATOM 709 O O . ASP A 1 93 ? 5.353 -0.975 -7.754 1.00 97.75 93 ASP A O 1
ATOM 713 N N . ILE A 1 94 ? 3.419 -1.111 -8.886 1.00 97.94 94 ILE A N 1
ATOM 714 C CA . ILE A 1 94 ? 2.639 -1.694 -7.788 1.00 97.94 94 ILE A CA 1
ATOM 715 C C . ILE A 1 94 ? 2.991 -3.166 -7.585 1.00 97.94 94 ILE A C 1
ATOM 717 O O . ILE A 1 94 ? 3.179 -3.606 -6.451 1.00 97.94 94 ILE A O 1
ATOM 721 N N . LEU A 1 95 ? 3.147 -3.920 -8.675 1.00 96.88 95 LEU A N 1
ATOM 722 C CA . LEU A 1 95 ? 3.505 -5.338 -8.606 1.00 96.88 95 LEU A CA 1
ATOM 723 C C . LEU A 1 95 ? 4.927 -5.551 -8.062 1.00 96.88 95 LEU A C 1
ATOM 725 O O . LEU A 1 95 ? 5.163 -6.506 -7.325 1.00 96.88 95 LEU A O 1
ATOM 729 N N . SER A 1 96 ? 5.864 -4.642 -8.356 1.00 96.81 96 SER A N 1
ATOM 730 C CA . SER A 1 96 ? 7.216 -4.685 -7.779 1.00 96.81 96 SER A CA 1
ATOM 731 C C . SER A 1 96 ? 7.180 -4.523 -6.264 1.00 96.81 96 SER A C 1
ATOM 733 O O . SER A 1 96 ? 7.838 -5.282 -5.554 1.00 96.81 96 SER A O 1
ATOM 735 N N . PHE A 1 97 ? 6.391 -3.569 -5.758 1.00 97.81 97 PHE A N 1
ATOM 736 C CA . PHE A 1 97 ? 6.191 -3.428 -4.320 1.00 97.81 97 PHE A CA 1
ATOM 737 C C . PHE A 1 97 ? 5.523 -4.669 -3.719 1.00 97.81 97 PHE A C 1
ATOM 739 O O . PHE A 1 97 ? 6.035 -5.196 -2.736 1.00 97.81 97 PHE A O 1
ATOM 746 N N . ALA A 1 98 ? 4.437 -5.167 -4.319 1.00 97.06 98 ALA A N 1
ATOM 747 C CA . ALA A 1 98 ? 3.723 -6.338 -3.810 1.00 97.06 98 ALA A CA 1
ATOM 748 C C . ALA A 1 98 ? 4.648 -7.562 -3.679 1.00 97.06 98 ALA A C 1
ATOM 750 O O . ALA A 1 98 ? 4.643 -8.243 -2.656 1.00 97.06 98 ALA A O 1
ATOM 751 N N . TRP A 1 99 ? 5.513 -7.787 -4.669 1.00 96.12 99 TRP A N 1
ATOM 752 C CA . TRP A 1 99 ? 6.510 -8.854 -4.626 1.00 96.12 99 TRP A CA 1
ATOM 753 C C . TRP A 1 99 ? 7.572 -8.645 -3.534 1.00 96.12 99 TRP A C 1
ATOM 755 O O . TRP A 1 99 ? 7.904 -9.575 -2.802 1.00 96.12 99 TRP A O 1
ATOM 765 N N . LEU A 1 100 ? 8.099 -7.426 -3.378 1.00 97.25 100 LEU A N 1
ATOM 766 C CA . LEU A 1 100 ? 9.065 -7.114 -2.313 1.00 97.25 100 LEU A CA 1
ATOM 767 C C . LEU A 1 100 ? 8.448 -7.231 -0.910 1.00 97.25 100 LEU A C 1
ATOM 769 O O . LEU A 1 100 ? 9.136 -7.622 0.038 1.00 97.25 100 LEU A O 1
ATOM 773 N N . ALA A 1 101 ? 7.169 -6.882 -0.779 1.00 96.69 101 ALA A N 1
ATOM 774 C CA . ALA A 1 101 ? 6.401 -6.998 0.450 1.00 96.69 101 ALA A CA 1
ATOM 775 C C . ALA A 1 101 ? 6.227 -8.471 0.849 1.00 96.69 101 ALA A C 1
ATOM 777 O O . ALA A 1 101 ? 6.559 -8.825 1.981 1.00 96.69 101 ALA A O 1
ATOM 778 N N . ASP A 1 102 ? 5.834 -9.328 -0.099 1.00 95.06 102 ASP A N 1
ATOM 779 C CA . ASP A 1 102 ? 5.743 -10.781 0.090 1.00 95.06 102 ASP A CA 1
ATOM 780 C C . ASP A 1 102 ? 7.090 -11.382 0.532 1.00 95.06 102 ASP A C 1
ATOM 782 O O . ASP A 1 102 ? 7.181 -12.037 1.571 1.00 95.06 102 ASP A O 1
ATOM 786 N N . LEU A 1 103 ? 8.187 -11.031 -0.153 1.00 95.31 103 LEU A N 1
ATOM 787 C CA . LEU A 1 103 ? 9.543 -11.447 0.238 1.00 95.31 103 LEU A CA 1
ATOM 788 C C . LEU A 1 103 ? 9.957 -10.995 1.646 1.00 95.31 103 LEU A C 1
ATOM 790 O O . LEU A 1 103 ? 10.818 -11.613 2.277 1.00 95.31 103 LEU A O 1
ATOM 794 N N . SER A 1 104 ? 9.385 -9.893 2.128 1.00 96.81 104 SER A N 1
ATOM 795 C CA . SER A 1 104 ? 9.668 -9.330 3.451 1.00 96.81 104 SER A CA 1
ATOM 796 C C . SER A 1 104 ? 8.722 -9.857 4.535 1.00 96.81 104 SER A C 1
ATOM 798 O O . SER A 1 104 ? 8.890 -9.518 5.712 1.00 96.81 104 SER A O 1
ATOM 800 N N . GLY A 1 105 ? 7.755 -10.700 4.160 1.00 96.19 105 GLY A N 1
ATOM 801 C CA . GLY A 1 105 ? 6.743 -11.262 5.048 1.00 96.19 105 GLY A CA 1
ATOM 802 C C . GLY A 1 105 ? 5.655 -10.271 5.455 1.00 96.19 105 GLY A C 1
ATOM 803 O O . GLY A 1 105 ? 5.020 -10.480 6.486 1.00 96.19 105 GLY A O 1
ATOM 804 N N . ILE A 1 106 ? 5.470 -9.184 4.700 1.00 96.12 106 ILE A 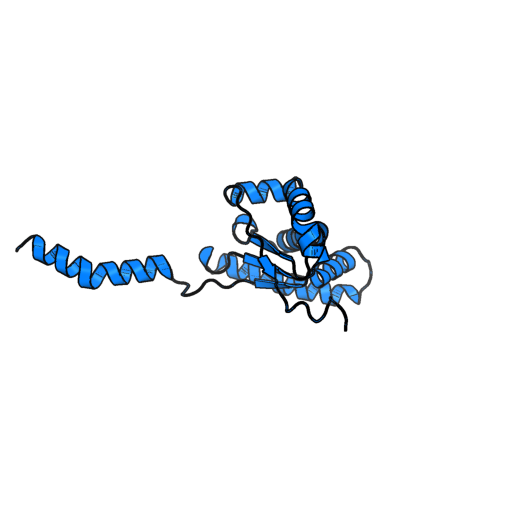N 1
ATOM 805 C CA . ILE A 1 106 ? 4.369 -8.247 4.931 1.00 96.12 106 ILE A CA 1
ATOM 806 C C . ILE A 1 106 ? 3.062 -8.938 4.549 1.00 96.12 106 ILE A C 1
ATOM 808 O O . ILE A 1 106 ? 2.913 -9.446 3.439 1.00 96.12 106 ILE A O 1
ATOM 812 N N . ASP A 1 107 ? 2.087 -8.887 5.449 1.00 95.06 107 ASP A N 1
ATOM 813 C CA . ASP A 1 107 ? 0.724 -9.295 5.149 1.00 95.06 107 ASP A CA 1
ATOM 814 C C . ASP A 1 107 ? 0.001 -8.165 4.403 1.00 95.06 107 ASP A C 1
ATOM 816 O O . ASP A 1 107 ? -0.500 -7.212 5.010 1.00 95.06 107 ASP A O 1
ATOM 820 N N . LEU A 1 108 ? -0.035 -8.261 3.071 1.00 95.31 108 LEU A N 1
ATOM 821 C CA . LEU A 1 108 ? -0.711 -7.290 2.206 1.00 95.31 108 LEU A CA 1
ATOM 822 C C . LEU A 1 108 ? -2.234 -7.281 2.389 1.00 95.31 108 LEU A C 1
ATOM 824 O O . LEU A 1 108 ? -2.872 -6.280 2.074 1.00 95.31 108 LEU A O 1
ATOM 828 N N . THR A 1 109 ? -2.840 -8.323 2.967 1.00 94.06 109 THR A N 1
ATOM 829 C CA . THR A 1 109 ? -4.282 -8.283 3.281 1.00 94.06 109 THR A CA 1
ATOM 830 C C . THR A 1 109 ? -4.603 -7.220 4.337 1.00 94.06 109 THR A C 1
ATOM 832 O O . THR A 1 109 ? -5.722 -6.716 4.394 1.00 94.06 109 THR A O 1
ATOM 835 N N . ARG A 1 110 ? -3.594 -6.814 5.123 1.00 93.12 110 ARG A N 1
ATOM 836 C CA . ARG A 1 110 ? -3.663 -5.759 6.142 1.00 93.12 110 ARG A CA 1
ATOM 837 C C . ARG A 1 110 ? -2.987 -4.447 5.726 1.00 93.12 110 ARG A C 1
ATOM 839 O O . ARG A 1 110 ? -3.028 -3.505 6.506 1.00 93.12 110 ARG A O 1
ATOM 846 N N . LEU A 1 111 ? -2.338 -4.389 4.560 1.00 94.94 111 LEU A N 1
ATOM 847 C CA . LEU A 1 111 ? -1.618 -3.208 4.073 1.00 94.94 111 LEU A CA 1
ATOM 848 C C . LEU A 1 111 ? -1.798 -3.071 2.556 1.00 94.94 111 LEU A C 1
ATOM 850 O O . LEU A 1 111 ? -1.115 -3.731 1.773 1.00 94.94 111 LEU A O 1
ATOM 854 N N . MET A 1 112 ? -2.711 -2.196 2.145 1.00 96.69 112 MET A N 1
ATOM 855 C CA . MET A 1 112 ? -3.061 -1.991 0.744 1.00 96.69 112 MET A CA 1
ATOM 856 C C . MET A 1 112 ? -1.988 -1.160 0.021 1.00 96.69 112 MET A C 1
ATOM 858 O O . MET A 1 112 ? -1.702 -0.034 0.436 1.00 96.69 112 MET A O 1
ATOM 862 N N . PRO A 1 113 ? -1.418 -1.644 -1.097 1.00 97.56 113 PRO A N 1
ATOM 863 C CA . PRO A 1 113 ? -0.661 -0.800 -2.011 1.00 97.56 113 PRO A CA 1
ATOM 864 C C . PRO A 1 113 ? -1.597 0.226 -2.660 1.00 97.56 113 PRO A C 1
ATOM 866 O O . PRO A 1 113 ? -2.521 -0.157 -3.377 1.00 97.56 113 PRO A O 1
ATOM 869 N N . VAL A 1 114 ? -1.350 1.515 -2.442 1.00 98.31 114 VAL A N 1
ATOM 870 C CA . VAL A 1 114 ? -2.137 2.620 -3.002 1.00 98.31 114 VAL A CA 1
ATOM 871 C C . VAL A 1 114 ? -1.323 3.299 -4.107 1.00 98.31 114 VAL A C 1
ATOM 873 O O . VAL A 1 114 ? -0.329 3.963 -3.800 1.00 98.31 114 VAL A O 1
ATOM 876 N N . PRO A 1 115 ? -1.691 3.157 -5.396 1.00 98.06 115 PRO A N 1
ATOM 877 C CA . PRO A 1 115 ? -1.024 3.893 -6.464 1.00 98.06 115 PRO A CA 1
ATOM 878 C C . PRO A 1 115 ? -1.295 5.392 -6.317 1.00 98.06 115 PRO A C 1
ATOM 880 O O . PRO A 1 115 ? -2.449 5.803 -6.171 1.00 98.06 115 PRO A O 1
ATOM 883 N N . LEU A 1 116 ? -0.234 6.198 -6.379 1.00 97.81 116 LEU A N 1
ATOM 884 C CA . LEU A 1 116 ? -0.310 7.655 -6.419 1.00 97.81 116 LEU A CA 1
ATOM 885 C C . LEU A 1 116 ? 0.106 8.160 -7.809 1.00 97.81 116 LEU A C 1
ATOM 887 O O . LEU A 1 116 ? 1.285 8.128 -8.170 1.00 97.81 116 LEU A O 1
ATOM 891 N N . PHE A 1 117 ? -0.887 8.626 -8.571 1.00 96.75 117 PHE A N 1
ATOM 892 C CA . PHE A 1 117 ? -0.717 9.220 -9.900 1.00 96.75 117 PHE A CA 1
ATOM 893 C C . PHE A 1 117 ? -0.563 10.740 -9.776 1.00 96.75 117 PHE A C 1
ATOM 895 O O . PHE A 1 117 ? -1.480 11.412 -9.300 1.00 96.75 117 PHE A O 1
ATOM 902 N N . GLU A 1 118 ? 0.597 11.272 -10.167 1.00 93.06 118 GLU A N 1
ATOM 903 C CA . GLU A 1 118 ? 0.993 12.673 -9.916 1.00 93.06 118 GLU A CA 1
ATOM 904 C C . GLU A 1 118 ? 1.174 13.491 -11.206 1.00 93.06 118 GLU A C 1
ATOM 906 O O . GLU A 1 118 ? 0.876 14.682 -11.219 1.00 93.06 118 GLU A O 1
ATOM 911 N N . SER A 1 119 ? 1.630 12.873 -12.303 1.00 91.19 119 SER A N 1
ATOM 912 C CA . SER A 1 119 ? 1.820 13.559 -13.592 1.00 91.19 119 SER A CA 1
ATOM 913 C C . SER A 1 119 ? 0.571 13.489 -14.470 1.00 91.19 119 SER A C 1
ATOM 915 O O . SER A 1 119 ? -0.212 12.540 -14.368 1.00 91.19 119 SER A O 1
ATOM 917 N N . ILE A 1 120 ? 0.421 14.438 -15.401 1.00 91.25 120 ILE A N 1
ATOM 918 C CA . ILE A 1 120 ? -0.684 14.457 -16.380 1.00 91.25 120 ILE A CA 1
ATOM 919 C C . ILE A 1 120 ? -0.783 13.125 -17.134 1.00 91.25 120 ILE A C 1
ATOM 921 O O . ILE A 1 120 ? -1.876 12.575 -17.279 1.00 91.25 120 ILE A O 1
ATOM 925 N N . ASP A 1 121 ? 0.350 12.590 -17.588 1.00 92.12 121 ASP A N 1
ATOM 926 C CA . ASP A 1 121 ? 0.381 11.332 -18.334 1.00 92.12 121 ASP A CA 1
ATOM 927 C C . ASP A 1 121 ? -0.025 10.147 -17.457 1.00 92.12 121 ASP A C 1
ATOM 929 O O . ASP A 1 121 ? -0.840 9.321 -17.872 1.00 92.12 121 ASP A O 1
ATOM 933 N N . SER A 1 122 ? 0.456 10.099 -16.211 1.00 93.69 122 SER A N 1
ATOM 934 C CA . SER A 1 122 ? 0.067 9.052 -15.262 1.00 93.69 122 SER A CA 1
ATOM 935 C C . SER A 1 122 ? -1.423 9.122 -14.905 1.00 93.69 122 SER A C 1
ATOM 937 O O . SER A 1 122 ? -2.088 8.092 -14.837 1.00 93.69 122 SER A O 1
ATOM 939 N N . LEU A 1 123 ? -1.987 10.329 -14.776 1.00 94.12 123 LEU A N 1
ATOM 940 C CA . LEU A 1 123 ? -3.411 10.543 -14.520 1.00 94.12 123 LEU A CA 1
ATOM 941 C C . LEU A 1 123 ? -4.266 10.086 -15.705 1.00 94.12 123 LEU A C 1
ATOM 943 O O . LEU A 1 123 ? -5.259 9.387 -15.503 1.00 94.12 123 LEU A O 1
ATOM 947 N N . ARG A 1 124 ? -3.862 10.415 -16.939 1.00 94.38 124 ARG A N 1
ATOM 948 C CA . ARG A 1 124 ? -4.532 9.945 -18.166 1.00 94.38 124 ARG A CA 1
ATOM 949 C C . ARG A 1 124 ? -4.495 8.424 -18.296 1.00 94.38 124 ARG A C 1
ATOM 951 O O . ARG A 1 124 ? -5.486 7.835 -18.720 1.00 94.38 124 ARG A O 1
ATOM 958 N N . ASN A 1 125 ? -3.382 7.802 -17.911 1.00 95.62 125 ASN A N 1
ATOM 959 C CA . ASN A 1 125 ? -3.184 6.356 -18.003 1.00 95.62 125 ASN A CA 1
ATOM 960 C C . ASN A 1 125 ? -3.716 5.570 -16.785 1.00 95.62 125 ASN A C 1
ATOM 962 O O . ASN A 1 125 ? -3.791 4.342 -16.815 1.00 95.62 125 ASN A O 1
ATOM 966 N N . SER A 1 126 ? -4.101 6.252 -15.703 1.00 96.56 126 SER A N 1
ATOM 967 C CA . SER A 1 126 ? -4.412 5.642 -14.399 1.00 96.56 126 SER A CA 1
ATOM 968 C C . SER A 1 126 ? -5.446 4.514 -14.470 1.00 96.56 126 SER A C 1
ATOM 970 O O . SER A 1 126 ? -5.256 3.452 -13.880 1.00 96.56 126 SER A O 1
ATOM 972 N N . ALA A 1 127 ? -6.520 4.702 -15.240 1.00 97.12 127 ALA A N 1
ATOM 973 C CA . ALA A 1 127 ? -7.573 3.702 -15.389 1.00 97.12 127 ALA A CA 1
ATOM 974 C C . ALA A 1 127 ? -7.070 2.411 -16.054 1.00 97.12 127 ALA A C 1
ATOM 976 O O . ALA A 1 127 ? -7.505 1.321 -15.685 1.00 97.12 127 ALA A O 1
ATOM 977 N N . GLU A 1 128 ? -6.170 2.519 -17.031 1.00 97.88 128 GLU A N 1
ATOM 978 C CA . GLU A 1 128 ? -5.571 1.361 -17.693 1.00 97.88 128 GLU A CA 1
ATOM 979 C C . GLU A 1 128 ? -4.610 0.632 -16.754 1.00 97.88 128 GLU A C 1
ATOM 981 O O . GLU A 1 128 ? -4.713 -0.586 -16.603 1.00 97.88 128 GLU A O 1
ATOM 986 N N . VAL A 1 129 ? -3.758 1.379 -16.045 1.00 97.69 129 VAL A N 1
ATOM 987 C CA . VAL A 1 129 ? -2.850 0.831 -15.028 1.00 97.69 129 VAL A CA 1
ATOM 988 C C . VAL A 1 129 ? -3.625 0.057 -13.963 1.00 97.69 129 VAL A C 1
ATOM 990 O O . VAL A 1 129 ? -3.296 -1.095 -13.686 1.00 97.69 129 VAL A O 1
ATOM 993 N N . CYS A 1 130 ? -4.692 0.642 -13.416 1.00 98.00 130 CYS A N 1
ATOM 994 C CA . CYS A 1 130 ? -5.540 -0.020 -12.429 1.00 98.00 130 CYS A CA 1
ATOM 995 C C . CYS A 1 130 ? -6.152 -1.317 -12.973 1.00 98.00 130 CYS A C 1
ATOM 997 O O . CYS A 1 130 ? -6.051 -2.352 -12.320 1.00 98.00 130 CYS A O 1
ATOM 999 N N . ARG A 1 131 ? -6.720 -1.312 -14.189 1.00 97.50 131 ARG A N 1
ATOM 1000 C CA . ARG A 1 131 ? -7.270 -2.538 -14.799 1.00 97.50 131 ARG A CA 1
ATOM 1001 C C . ARG A 1 131 ? -6.212 -3.619 -14.989 1.00 97.50 131 ARG A C 1
ATOM 1003 O O . ARG A 1 131 ? -6.509 -4.789 -14.752 1.00 97.50 131 ARG A O 1
ATOM 1010 N N . ALA A 1 132 ? -5.006 -3.241 -15.410 1.00 97.75 132 ALA A N 1
ATOM 1011 C CA . ALA A 1 132 ? -3.903 -4.177 -15.587 1.00 97.75 132 ALA A CA 1
ATOM 1012 C C . ALA A 1 132 ? -3.504 -4.823 -14.253 1.00 97.75 132 ALA A C 1
ATOM 1014 O O . ALA A 1 132 ? -3.379 -6.042 -14.187 1.00 97.75 132 ALA A O 1
ATOM 1015 N N . ILE A 1 133 ? -3.390 -4.030 -13.182 1.00 97.00 133 ILE A N 1
ATOM 1016 C CA . ILE A 1 133 ? -3.093 -4.534 -11.835 1.00 97.00 133 ILE A CA 1
ATOM 1017 C C . ILE A 1 133 ? -4.214 -5.458 -11.342 1.00 97.00 133 ILE A C 1
ATOM 1019 O O . ILE A 1 133 ? -3.944 -6.552 -10.868 1.00 97.00 133 ILE A O 1
ATOM 1023 N N . TRP A 1 134 ? -5.482 -5.066 -11.488 1.00 96.25 134 TRP A N 1
ATOM 1024 C CA . TRP A 1 134 ? -6.619 -5.865 -11.011 1.00 96.25 134 TRP A CA 1
ATOM 1025 C C . TRP A 1 134 ? -6.829 -7.173 -11.774 1.00 96.25 134 TRP A C 1
ATOM 1027 O O . TRP A 1 134 ? -7.503 -8.068 -11.270 1.00 96.25 134 TRP A O 1
ATOM 1037 N N . SER A 1 135 ? -6.282 -7.268 -12.987 1.00 95.62 135 SER A N 1
ATOM 1038 C CA . SER A 1 135 ? -6.325 -8.480 -13.809 1.00 95.62 135 SER A CA 1
ATOM 1039 C C . SER A 1 135 ? -5.155 -9.426 -13.529 1.00 95.62 135 SER A C 1
ATOM 1041 O O . SER A 1 135 ? -5.157 -10.548 -14.034 1.00 95.62 135 SER A O 1
ATOM 1043 N N . ASP A 1 136 ? -4.161 -8.998 -12.745 1.00 96.12 136 ASP A N 1
ATOM 1044 C CA . ASP A 1 136 ? -3.082 -9.869 -12.293 1.00 96.12 136 ASP A CA 1
ATOM 1045 C C . ASP A 1 136 ? -3.619 -10.906 -11.295 1.00 96.12 136 ASP A C 1
ATOM 1047 O O . ASP A 1 136 ? -4.339 -10.577 -10.349 1.00 96.12 136 ASP A O 1
ATOM 1051 N N . GLU A 1 137 ? -3.265 -12.177 -11.496 1.00 91.88 137 GLU A N 1
ATOM 1052 C CA . GLU A 1 137 ? -3.799 -13.281 -10.694 1.00 91.88 137 GLU A CA 1
ATOM 1053 C C . GLU A 1 137 ? -3.427 -13.153 -9.210 1.00 91.88 137 GLU A C 1
ATOM 1055 O O . GLU A 1 137 ? -4.249 -13.436 -8.333 1.00 91.88 137 GLU A O 1
ATOM 1060 N N . SER A 1 138 ? -2.199 -12.717 -8.916 1.00 89.56 138 SER A N 1
ATOM 1061 C CA . SER A 1 138 ? -1.731 -12.565 -7.538 1.00 89.56 138 SER A CA 1
ATOM 1062 C C . SER A 1 138 ? -2.424 -11.392 -6.848 1.00 89.56 138 SER A C 1
ATOM 1064 O O . SER A 1 138 ? -2.863 -11.518 -5.703 1.00 89.56 138 SER A O 1
ATOM 1066 N N . TYR A 1 139 ? -2.620 -10.290 -7.572 1.00 94.94 139 TYR A N 1
ATOM 1067 C CA . TYR A 1 139 ? -3.260 -9.094 -7.040 1.00 94.94 139 TYR A CA 1
ATOM 1068 C C . TYR A 1 139 ? -4.778 -9.243 -6.888 1.00 94.94 139 TYR A C 1
ATOM 1070 O O . TYR A 1 139 ? -5.351 -8.751 -5.917 1.00 94.94 139 TYR A O 1
ATOM 1078 N N . SER A 1 140 ? -5.454 -9.966 -7.788 1.00 93.88 140 SER A N 1
ATOM 1079 C CA . SER A 1 140 ? -6.904 -10.184 -7.685 1.00 93.88 140 SER A CA 1
ATOM 1080 C C . SER A 1 140 ? -7.296 -10.885 -6.381 1.00 93.88 140 SER A C 1
ATOM 1082 O O . SER A 1 140 ? -8.352 -10.590 -5.826 1.00 93.88 140 SER A O 1
ATOM 1084 N N . ARG A 1 141 ? -6.448 -11.779 -5.855 1.00 93.69 141 ARG A N 1
ATOM 1085 C CA . ARG A 1 141 ? -6.690 -12.429 -4.554 1.00 93.69 141 ARG A CA 1
ATOM 1086 C C . ARG A 1 141 ? -6.599 -11.436 -3.392 1.00 93.69 141 ARG A C 1
ATOM 1088 O O . ARG A 1 141 ? -7.345 -11.562 -2.423 1.00 93.69 141 ARG A O 1
ATOM 1095 N N . LEU A 1 142 ? -5.723 -10.435 -3.497 1.00 95.56 142 LEU A N 1
ATOM 1096 C CA . LEU A 1 142 ? -5.641 -9.350 -2.517 1.00 95.56 142 LEU A CA 1
ATOM 1097 C C . LEU A 1 142 ? -6.891 -8.467 -2.565 1.00 95.56 142 LEU A C 1
ATOM 1099 O O . LEU A 1 142 ? -7.447 -8.159 -1.513 1.00 95.56 142 LEU A O 1
ATOM 1103 N N . LEU A 1 143 ? -7.397 -8.148 -3.762 1.00 96.19 143 LEU A N 1
ATOM 1104 C CA . LEU A 1 143 ? -8.655 -7.405 -3.903 1.00 96.19 143 LEU A CA 1
ATOM 1105 C C . LEU A 1 143 ? -9.807 -8.097 -3.173 1.00 96.19 143 LEU A C 1
ATOM 1107 O O . LEU A 1 143 ? -10.574 -7.428 -2.486 1.00 96.19 143 LEU A O 1
ATOM 1111 N N . ASP A 1 144 ? -9.925 -9.421 -3.280 1.00 95.88 144 ASP A N 1
ATOM 1112 C CA . ASP A 1 144 ? -10.969 -10.163 -2.570 1.00 95.88 144 ASP A CA 1
ATOM 1113 C C . ASP A 1 144 ? -10.806 -10.054 -1.041 1.00 95.88 144 ASP A C 1
ATOM 1115 O O . ASP A 1 144 ? -11.804 -9.895 -0.334 1.00 95.88 144 ASP A O 1
ATOM 1119 N N . SER A 1 145 ? -9.566 -10.029 -0.530 1.00 94.50 145 SER A N 1
ATOM 1120 C CA . SER A 1 145 ? -9.287 -9.803 0.899 1.00 94.50 145 SER A CA 1
ATOM 1121 C C . SER A 1 145 ? -9.709 -8.411 1.390 1.00 94.50 145 SER A C 1
ATOM 1123 O O . SER A 1 145 ? -10.102 -8.256 2.545 1.00 94.50 145 SER A O 1
ATOM 1125 N N . TRP A 1 146 ? -9.725 -7.415 0.498 1.00 95.12 146 TRP A N 1
ATOM 1126 C CA . TRP A 1 146 ? -10.168 -6.046 0.781 1.00 95.12 146 TRP A CA 1
ATOM 1127 C C . TRP A 1 146 ? -11.646 -5.805 0.438 1.00 95.12 146 TRP A C 1
ATOM 1129 O O . TRP A 1 146 ? -12.079 -4.662 0.288 1.00 95.12 146 TRP A O 1
ATOM 1139 N N . GLY A 1 147 ? -12.443 -6.865 0.255 1.00 96.19 147 GLY A N 1
ATOM 1140 C CA . GLY A 1 147 ? -13.858 -6.735 -0.106 1.00 96.19 147 GLY A CA 1
ATOM 1141 C C . GLY A 1 147 ? -14.070 -6.131 -1.498 1.00 96.19 147 GLY A C 1
ATOM 1142 O O . GLY A 1 147 ? -15.058 -5.437 -1.734 1.00 96.19 147 GLY A O 1
ATOM 1143 N N . ARG A 1 148 ? -13.127 -6.378 -2.413 1.00 95.94 148 ARG A N 1
ATOM 1144 C CA . ARG A 1 148 ? -13.067 -5.839 -3.781 1.00 95.94 148 ARG A CA 1
ATOM 1145 C C . ARG A 1 148 ? -13.031 -4.312 -3.844 1.00 95.94 148 ARG A C 1
ATOM 1147 O O . ARG A 1 148 ? -13.514 -3.714 -4.807 1.00 95.94 148 ARG A O 1
ATOM 1154 N N . ARG A 1 149 ? -12.427 -3.689 -2.833 1.00 95.75 149 ARG A N 1
ATOM 1155 C CA . ARG A 1 149 ? -12.124 -2.260 -2.794 1.00 95.75 149 ARG A CA 1
ATOM 1156 C C . ARG A 1 149 ? -10.635 -2.029 -3.038 1.00 95.75 149 ARG A C 1
ATOM 1158 O O . ARG A 1 149 ? -9.797 -2.748 -2.507 1.00 95.75 149 ARG A O 1
ATOM 1165 N N . GLN A 1 150 ? -10.335 -0.990 -3.808 1.00 96.56 150 GLN A N 1
ATOM 1166 C CA . GLN A 1 150 ? -8.993 -0.455 -3.991 1.00 96.56 150 GLN A CA 1
ATOM 1167 C C . GLN A 1 150 ? -9.042 1.053 -3.772 1.00 96.56 150 GLN A C 1
ATOM 1169 O O . GLN A 1 150 ? -9.826 1.742 -4.428 1.00 96.56 150 GLN A O 1
ATOM 1174 N N . ASP A 1 151 ? -8.167 1.556 -2.913 1.00 97.50 151 ASP A N 1
ATOM 1175 C CA . ASP A 1 151 ? -7.939 2.985 -2.768 1.00 97.50 151 ASP A CA 1
ATOM 1176 C C . ASP A 1 151 ? -6.871 3.431 -3.780 1.00 97.50 151 ASP A C 1
ATOM 1178 O O . ASP A 1 151 ? -5.885 2.735 -4.039 1.00 97.50 151 ASP A O 1
ATOM 1182 N N . VAL A 1 152 ? -7.092 4.587 -4.401 1.00 97.38 152 VAL A N 1
ATOM 1183 C CA . VAL A 1 152 ? -6.194 5.203 -5.387 1.00 97.38 152 VAL A CA 1
ATOM 1184 C C . VAL A 1 152 ? -5.989 6.648 -4.969 1.00 97.38 152 VAL A C 1
ATOM 1186 O O . VAL A 1 152 ? -6.961 7.353 -4.694 1.00 97.38 152 VAL A O 1
ATOM 1189 N N . MET A 1 153 ? -4.739 7.100 -4.937 1.00 97.12 153 MET A N 1
ATOM 1190 C CA . MET A 1 153 ? -4.412 8.477 -4.594 1.00 97.12 153 MET A CA 1
ATOM 1191 C C . MET A 1 153 ? -4.139 9.277 -5.869 1.00 97.12 153 MET A C 1
ATOM 1193 O O . MET A 1 153 ? -3.418 8.843 -6.766 1.00 97.12 153 MET A O 1
ATOM 1197 N N . LEU A 1 154 ? -4.723 10.469 -5.948 1.00 94.81 154 LEU A N 1
ATOM 1198 C CA . LEU A 1 154 ? -4.495 11.404 -7.044 1.00 94.81 154 LEU A CA 1
ATOM 1199 C C . LEU A 1 154 ? -3.716 12.593 -6.495 1.00 94.81 154 LEU A C 1
ATOM 1201 O O . LEU A 1 154 ? -4.186 13.295 -5.599 1.00 94.81 154 LEU A O 1
ATOM 1205 N N . GLY A 1 155 ? -2.510 12.794 -7.011 1.00 88.81 155 GLY A N 1
ATOM 1206 C CA . GLY A 1 155 ? -1.679 13.937 -6.681 1.00 88.81 155 GLY A CA 1
ATOM 1207 C C . GLY A 1 155 ? -1.925 15.048 -7.683 1.00 88.81 155 GLY A C 1
ATOM 1208 O O . GLY A 1 155 ? -1.653 14.888 -8.867 1.00 88.81 155 GLY A O 1
ATOM 1209 N N . TYR A 1 156 ? -2.412 16.190 -7.210 1.00 71.56 156 TYR A N 1
ATOM 1210 C CA . TYR A 1 156 ? -2.422 17.418 -7.995 1.00 71.56 156 TYR A CA 1
ATOM 1211 C C . TYR A 1 156 ? -1.246 18.272 -7.521 1.00 71.56 156 TYR A C 1
ATOM 1213 O O . TYR A 1 156 ? -1.391 19.082 -6.607 1.00 71.56 156 TYR A O 1
ATOM 1221 N N . SER A 1 157 ? -0.046 18.042 -8.062 1.00 61.84 157 SER A N 1
ATOM 1222 C CA . SER A 1 157 ? 1.037 19.008 -7.869 1.00 61.84 157 SER A CA 1
ATOM 1223 C C . SER A 1 157 ? 0.858 20.104 -8.908 1.00 61.84 157 SER A C 1
ATOM 1225 O O . SER A 1 157 ? 0.810 19.804 -10.099 1.00 61.84 157 SER A O 1
ATOM 1227 N N . ASP A 1 158 ? 0.710 21.337 -8.433 1.00 53.69 158 ASP A N 1
ATOM 1228 C CA . ASP A 1 158 ? 0.569 22.573 -9.200 1.00 53.69 158 ASP A CA 1
ATOM 1229 C C . ASP A 1 158 ? 1.193 22.474 -10.608 1.00 53.69 158 ASP A C 1
ATOM 1231 O O . ASP A 1 158 ? 2.407 22.319 -10.769 1.00 53.69 158 ASP A O 1
ATOM 1235 N N . SER A 1 159 ? 0.338 22.495 -11.634 1.00 48.59 159 SER A N 1
ATOM 1236 C CA . SER A 1 159 ? 0.625 22.123 -13.030 1.00 48.59 159 SER A CA 1
ATOM 1237 C C . SER A 1 159 ? 1.638 23.027 -13.754 1.00 48.59 159 SER A C 1
ATOM 1239 O O . SER A 1 159 ? 1.871 22.865 -14.949 1.00 48.59 159 SER A O 1
ATOM 1241 N N . ASN A 1 160 ? 2.284 23.949 -13.039 1.00 47.62 160 ASN A N 1
ATOM 1242 C CA . ASN A 1 160 ? 3.296 24.860 -13.567 1.00 47.62 160 ASN A CA 1
ATOM 1243 C C . ASN A 1 160 ? 4.683 24.228 -13.766 1.00 47.62 160 ASN A C 1
ATOM 1245 O O . ASN A 1 160 ? 5.564 24.894 -14.305 1.00 47.62 160 ASN A O 1
ATOM 1249 N N . LYS A 1 161 ? 4.912 22.976 -13.342 1.00 58.72 161 LYS A N 1
ATOM 1250 C CA . LYS A 1 161 ? 6.214 22.305 -13.531 1.00 58.72 161 LYS A CA 1
ATOM 1251 C C . LYS A 1 161 ? 6.285 21.423 -14.783 1.00 58.72 161 LYS A C 1
ATOM 1253 O O . LYS A 1 161 ? 7.335 21.374 -15.413 1.00 58.72 161 LYS A O 1
ATOM 1258 N N . ASP A 1 162 ? 5.167 20.811 -15.169 1.00 55.97 162 ASP A N 1
ATOM 1259 C CA . ASP A 1 162 ? 5.095 19.888 -16.316 1.00 55.97 162 ASP A CA 1
ATOM 1260 C C . ASP A 1 162 ? 4.484 20.538 -17.576 1.00 55.97 162 ASP A C 1
ATOM 1262 O O . ASP A 1 162 ? 4.579 19.986 -18.669 1.00 55.97 162 ASP A O 1
ATOM 1266 N N . GLY A 1 163 ? 3.857 21.715 -17.436 1.00 45.69 163 GLY A N 1
ATOM 1267 C CA . GLY A 1 163 ? 3.097 22.395 -18.494 1.00 45.69 163 GLY A CA 1
ATOM 1268 C C . GLY A 1 163 ? 3.827 23.486 -19.285 1.00 45.69 163 GLY A C 1
ATOM 1269 O O . GLY A 1 163 ? 3.202 24.084 -20.153 1.00 45.69 163 GLY A O 1
ATOM 1270 N N . GLY A 1 164 ? 5.111 23.740 -19.019 1.00 46.09 164 GLY A N 1
ATOM 1271 C CA . GLY A 1 164 ? 5.919 24.715 -19.760 1.00 46.09 164 GLY A CA 1
ATOM 1272 C C . GLY A 1 164 ? 5.601 26.190 -19.459 1.00 46.09 164 GLY A C 1
ATOM 1273 O O . GLY A 1 164 ? 4.504 26.683 -19.714 1.00 46.09 164 GLY A O 1
ATOM 1274 N N . MET A 1 165 ? 6.616 26.915 -18.988 1.00 39.91 165 MET A N 1
ATOM 1275 C CA . MET A 1 165 ? 6.896 28.277 -19.456 1.00 39.91 165 MET A CA 1
ATOM 1276 C C . MET A 1 165 ? 8.174 28.231 -20.283 1.00 39.91 165 MET A C 1
ATOM 1278 O O . MET A 1 165 ? 9.085 27.470 -19.882 1.00 39.91 165 MET A O 1
#

Radius of gyration: 20.99 Å; chains: 1; bounding box: 63×42×61 Å